Protein AF-A0A8B8HGT4-F1 (afdb_monomer)

Sequence (121 aa):
MEIDKTFEKDLNIAKINKDFQKTLLCAWILKDFIVILVLSFVCQAFYTAIGDAEAYCLHLLAFNKNPDVKRFCKNILRLNQVAFRKMHAYGLYLLDPKLLLSIITSVTAYAVVIIQFELIK

Structure (mmCIF, N/CA/C/O backbone):
data_AF-A0A8B8HGT4-F1
#
_entry.id   AF-A0A8B8HGT4-F1
#
loop_
_atom_site.group_PDB
_atom_site.id
_atom_site.type_symbol
_atom_site.label_atom_id
_atom_site.label_alt_id
_atom_site.label_comp_id
_atom_site.label_asym_id
_atom_site.label_entity_id
_atom_site.label_seq_id
_atom_site.pdbx_PDB_ins_code
_atom_site.Cartn_x
_atom_site.Cartn_y
_atom_site.Cartn_z
_atom_site.occupan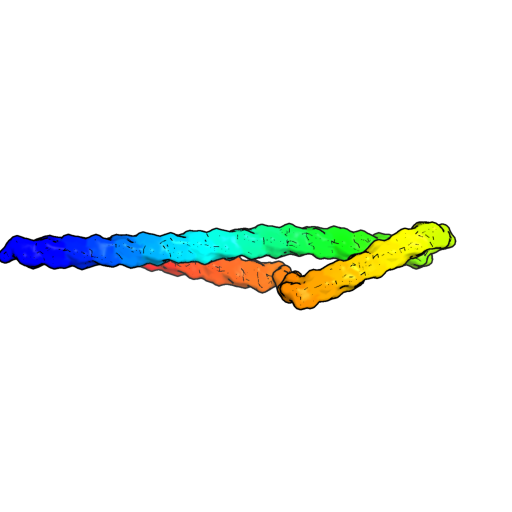cy
_atom_site.B_iso_or_equiv
_atom_site.auth_seq_id
_atom_site.auth_comp_id
_atom_site.auth_asym_id
_atom_site.auth_atom_id
_atom_site.pdbx_PDB_model_num
ATOM 1 N N . MET A 1 1 ? -38.793 -0.490 44.352 1.00 58.94 1 MET A N 1
ATOM 2 C CA . MET A 1 1 ? -37.531 -1.259 44.260 1.00 58.94 1 MET A CA 1
ATOM 3 C C . MET A 1 1 ? -37.440 -2.087 42.972 1.00 58.94 1 MET A C 1
ATOM 5 O O . MET A 1 1 ? -36.348 -2.203 42.442 1.00 58.94 1 MET A O 1
ATOM 9 N N . GLU A 1 2 ? -38.541 -2.616 42.417 1.00 61.53 2 GLU A N 1
ATOM 10 C CA . GLU A 1 2 ? -38.519 -3.324 41.113 1.00 61.53 2 GLU A CA 1
ATOM 11 C C . GLU A 1 2 ? -38.277 -2.423 39.893 1.00 61.53 2 GLU A C 1
ATOM 13 O O . GLU A 1 2 ? -37.561 -2.821 38.982 1.00 61.53 2 GLU A O 1
ATOM 18 N N . ILE A 1 3 ? -38.813 -1.199 39.890 1.00 63.34 3 ILE A N 1
ATOM 19 C CA . ILE A 1 3 ? -38.687 -0.257 38.759 1.00 63.34 3 ILE A CA 1
ATOM 20 C C . ILE A 1 3 ? -37.218 0.137 38.503 1.00 63.34 3 ILE A C 1
ATOM 22 O O . ILE A 1 3 ? -36.807 0.301 37.359 1.00 63.34 3 ILE A O 1
ATOM 26 N N . ASP A 1 4 ? -36.412 0.206 39.563 1.00 69.44 4 ASP A N 1
ATOM 27 C CA . ASP A 1 4 ? -34.993 0.584 39.519 1.00 69.44 4 ASP A CA 1
ATOM 28 C C . ASP A 1 4 ? -34.122 -0.499 38.847 1.00 69.44 4 ASP A C 1
ATOM 30 O O . ASP A 1 4 ? -33.288 -0.215 37.990 1.00 69.44 4 ASP A O 1
ATOM 34 N N . LYS A 1 5 ? -34.410 -1.781 39.129 1.00 71.94 5 LYS A N 1
ATOM 35 C CA . LYS A 1 5 ? -33.699 -2.929 38.532 1.00 71.94 5 LYS A CA 1
ATOM 36 C C . LYS A 1 5 ? -33.992 -3.118 37.043 1.00 71.94 5 LYS A C 1
ATOM 38 O O . LYS A 1 5 ? -33.149 -3.641 36.313 1.00 71.94 5 LYS A O 1
ATOM 43 N N . THR A 1 6 ? -35.185 -2.736 36.591 1.00 71.31 6 THR A N 1
ATOM 44 C CA . THR A 1 6 ? -35.550 -2.774 35.166 1.00 71.31 6 THR A CA 1
ATOM 45 C C . THR A 1 6 ? -34.787 -1.702 34.391 1.00 71.31 6 THR A C 1
ATOM 47 O O . THR A 1 6 ? -34.196 -2.002 33.357 1.00 71.31 6 THR A O 1
ATOM 50 N N . PHE A 1 7 ? -34.683 -0.494 34.953 1.00 69.56 7 PHE A N 1
ATOM 51 C CA . PHE A 1 7 ? -33.951 0.616 34.341 1.00 69.56 7 PHE A CA 1
ATOM 52 C C . PHE A 1 7 ? -32.440 0.337 34.228 1.00 69.56 7 PHE A C 1
ATOM 54 O O . PHE A 1 7 ? -31.815 0.633 33.209 1.00 69.56 7 PHE A O 1
ATOM 61 N N . GLU A 1 8 ? -31.849 -0.310 35.237 1.00 73.88 8 GLU A N 1
ATOM 62 C CA . GLU A 1 8 ? -30.438 -0.720 35.222 1.00 73.88 8 GLU A CA 1
ATOM 63 C C . GLU A 1 8 ? -30.145 -1.829 34.189 1.00 73.88 8 GLU A C 1
ATOM 65 O O . GLU A 1 8 ? -29.078 -1.855 33.564 1.00 73.88 8 GLU A O 1
ATOM 70 N N . LYS A 1 9 ? -31.107 -2.728 33.940 1.00 72.62 9 LYS A N 1
ATOM 71 C CA . LYS A 1 9 ? -31.019 -3.727 32.862 1.00 72.62 9 LYS A CA 1
ATOM 72 C C . LYS A 1 9 ? -31.061 -3.083 31.480 1.00 72.62 9 LYS A C 1
ATOM 74 O O . LYS A 1 9 ? -30.214 -3.407 30.647 1.00 72.62 9 LYS A O 1
ATOM 79 N N . ASP A 1 10 ? -31.991 -2.160 31.253 1.00 75.19 10 ASP A N 1
ATOM 80 C CA . ASP A 1 10 ? -32.124 -1.466 29.968 1.00 75.19 10 ASP A CA 1
ATOM 81 C C . ASP A 1 10 ? -30.867 -0.640 29.644 1.00 75.19 10 ASP A C 1
ATOM 83 O O . ASP A 1 10 ? -30.383 -0.639 28.506 1.00 75.19 10 ASP A O 1
ATOM 87 N N . LEU A 1 11 ? -30.261 -0.022 30.665 1.00 74.00 11 LEU A N 1
ATOM 88 C CA . LEU A 1 11 ? -29.001 0.707 30.529 1.00 74.00 11 LEU A CA 1
ATOM 89 C C . LEU A 1 11 ? -27.830 -0.214 30.136 1.00 74.00 11 LEU A C 1
ATOM 91 O O . LEU A 1 11 ? -27.023 0.149 29.276 1.00 74.00 11 LEU A O 1
ATOM 95 N N . ASN A 1 12 ? -27.744 -1.416 30.715 1.00 76.38 12 ASN A N 1
ATOM 96 C CA . ASN A 1 12 ? -26.705 -2.395 30.382 1.00 76.38 12 ASN A CA 1
ATOM 97 C C . ASN A 1 12 ? -26.862 -2.963 28.964 1.00 76.38 12 ASN A C 1
ATOM 99 O O . ASN A 1 12 ? -25.871 -3.087 28.244 1.00 76.38 12 ASN A O 1
ATOM 103 N N . ILE A 1 13 ? -28.093 -3.238 28.523 1.00 74.00 13 ILE A N 1
ATOM 104 C CA . ILE A 1 13 ? -28.371 -3.710 27.157 1.00 74.00 13 ILE A CA 1
ATOM 105 C C . ILE A 1 13 ? -27.972 -2.641 26.129 1.00 74.00 13 ILE A C 1
ATOM 107 O O . ILE A 1 13 ? -27.308 -2.945 25.133 1.00 74.00 13 ILE A O 1
ATOM 111 N N . ALA A 1 14 ? -28.302 -1.372 26.391 1.00 75.19 14 ALA A N 1
ATOM 112 C CA . ALA A 1 14 ? -27.910 -0.261 25.526 1.00 75.19 14 ALA A CA 1
ATOM 113 C C . ALA A 1 14 ? -26.382 -0.081 25.449 1.00 75.19 14 ALA A C 1
ATOM 115 O O . ALA A 1 14 ? -25.851 0.284 24.395 1.00 75.19 14 ALA A O 1
ATOM 116 N N . LYS A 1 15 ? -25.668 -0.351 26.548 1.00 74.94 15 LYS A N 1
ATOM 117 C CA . LYS A 1 15 ? -24.204 -0.275 26.617 1.00 74.94 15 LYS A CA 1
ATOM 118 C C . LYS A 1 15 ? -23.541 -1.393 25.807 1.00 74.94 15 LYS A C 1
ATOM 120 O O . LYS A 1 15 ? -22.729 -1.100 24.935 1.00 74.94 15 LYS A O 1
ATOM 125 N N . ILE A 1 16 ? -23.993 -2.634 25.996 1.00 81.25 16 ILE A N 1
ATOM 126 C CA . ILE A 1 16 ? -23.521 -3.812 25.250 1.00 81.25 16 ILE A CA 1
ATOM 127 C C . ILE A 1 16 ? -23.712 -3.620 23.741 1.00 81.25 16 ILE A C 1
ATOM 129 O O . ILE A 1 16 ? -22.808 -3.914 22.963 1.00 81.25 16 ILE A O 1
ATOM 133 N N . ASN A 1 17 ? -24.858 -3.080 23.313 1.00 80.62 17 ASN A N 1
ATOM 134 C CA . ASN A 1 17 ? -25.112 -2.845 21.893 1.00 80.62 17 ASN A CA 1
ATOM 135 C C . ASN A 1 17 ? -24.166 -1.783 2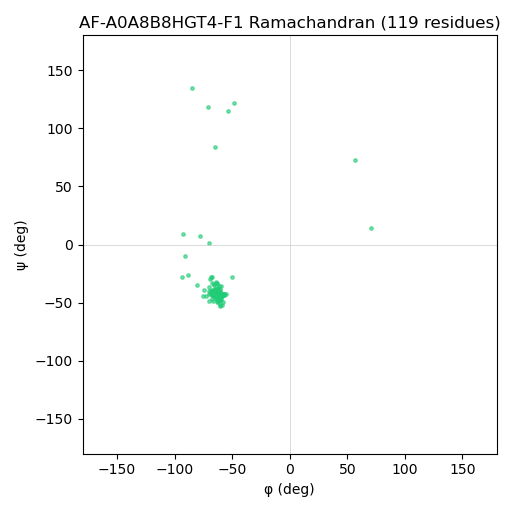1.299 1.00 80.62 17 ASN A C 1
ATOM 137 O O . ASN A 1 17 ? -23.668 -1.944 20.185 1.00 80.62 17 ASN A O 1
ATOM 141 N N . LYS A 1 18 ? -23.864 -0.716 22.051 1.00 79.44 18 LYS A N 1
ATOM 142 C CA . LYS A 1 18 ? -22.890 0.306 21.627 1.00 79.44 18 LYS A CA 1
ATOM 143 C C . LYS A 1 18 ? -21.470 -0.248 21.532 1.00 79.44 18 LYS A C 1
ATOM 145 O O . LYS A 1 18 ? -20.762 0.084 20.580 1.00 79.44 18 LYS A O 1
ATOM 150 N N . ASP A 1 19 ? -21.065 -1.084 22.482 1.00 76.56 19 ASP A N 1
ATOM 151 C CA . ASP A 1 19 ? -19.743 -1.713 22.471 1.00 76.56 19 ASP A CA 1
ATOM 152 C C . ASP A 1 19 ? -19.621 -2.704 21.305 1.00 76.56 19 ASP A C 1
ATOM 154 O O . ASP A 1 19 ? -18.649 -2.654 20.553 1.00 76.56 19 ASP A O 1
ATOM 158 N N . PHE A 1 20 ? -20.663 -3.501 21.054 1.00 79.50 20 PHE A N 1
ATOM 159 C CA . PHE A 1 20 ? -20.722 -4.403 19.904 1.00 79.50 20 PHE A CA 1
ATOM 160 C C . PHE A 1 20 ? -20.639 -3.651 18.566 1.00 79.50 20 PHE A C 1
ATOM 162 O O . PHE A 1 20 ? -19.865 -4.034 17.686 1.00 79.50 20 PHE A O 1
ATOM 169 N N . GLN A 1 21 ? -21.377 -2.544 18.416 1.00 80.19 21 GLN A N 1
ATOM 170 C CA . GLN A 1 21 ? -21.304 -1.705 17.216 1.00 80.19 21 GLN A CA 1
ATOM 171 C C . GLN A 1 21 ? -19.910 -1.111 17.000 1.00 80.19 21 GLN A C 1
ATOM 173 O O . GLN A 1 21 ? -19.427 -1.088 15.865 1.00 80.19 21 GLN A O 1
ATOM 178 N N . LYS A 1 22 ? -19.237 -0.671 18.070 1.00 80.19 22 LYS A N 1
ATOM 179 C CA . LYS A 1 22 ? -17.847 -0.207 17.989 1.00 80.19 22 LYS A CA 1
ATOM 180 C C . LYS A 1 22 ? -16.911 -1.309 17.512 1.00 80.19 22 LYS A C 1
ATOM 182 O O . LYS A 1 22 ? -16.124 -1.067 16.600 1.00 80.19 22 LYS A O 1
ATOM 187 N N . THR A 1 23 ? -17.002 -2.510 18.083 1.00 78.38 23 THR A N 1
ATOM 188 C CA . THR A 1 23 ? -16.163 -3.642 17.670 1.00 78.38 23 THR A CA 1
ATOM 189 C C . THR A 1 23 ? -16.382 -3.985 16.199 1.00 78.38 23 THR A C 1
ATOM 191 O O . THR A 1 23 ? -15.414 -4.203 15.472 1.00 78.38 23 THR A O 1
ATOM 194 N N . LEU A 1 24 ? -17.635 -3.971 15.738 1.00 83.62 24 LEU A N 1
ATOM 195 C CA . LEU A 1 24 ? -17.972 -4.258 14.347 1.00 83.62 24 LEU A CA 1
ATOM 196 C C . LEU A 1 24 ? -17.395 -3.207 13.387 1.00 83.62 24 LEU A C 1
ATOM 198 O O . LEU A 1 24 ? -16.846 -3.564 12.345 1.00 83.62 24 LEU A O 1
ATOM 202 N N . LEU A 1 25 ? -17.480 -1.925 13.756 1.00 81.38 25 LEU A N 1
ATOM 203 C CA . LEU A 1 25 ? -16.908 -0.822 12.984 1.00 81.38 25 LEU A CA 1
ATOM 204 C C . LEU A 1 25 ? -15.379 -0.926 12.917 1.00 81.38 25 LEU A C 1
ATOM 206 O O . LEU A 1 25 ? -14.808 -0.819 11.834 1.00 81.38 25 LEU A O 1
ATOM 210 N N . CYS A 1 26 ? -14.721 -1.196 14.047 1.00 78.06 26 CYS A N 1
ATOM 211 C CA . CYS A 1 26 ? -13.276 -1.416 14.091 1.00 78.06 26 CYS A CA 1
ATOM 212 C C . CYS A 1 26 ? -12.855 -2.604 13.217 1.00 78.06 26 CYS A C 1
ATOM 214 O O . CYS A 1 26 ? -11.873 -2.500 12.486 1.00 78.06 26 CYS A O 1
ATOM 216 N N . ALA A 1 27 ? -13.603 -3.710 13.248 1.00 78.00 27 ALA A N 1
ATOM 217 C CA . ALA A 1 27 ? -13.332 -4.874 12.410 1.00 78.00 27 ALA A CA 1
ATOM 218 C C . ALA A 1 27 ? -13.494 -4.561 10.913 1.00 78.00 27 ALA A C 1
ATOM 220 O O . ALA A 1 27 ? -12.685 -5.010 10.101 1.00 78.00 27 ALA A O 1
ATOM 221 N N . TRP A 1 28 ? -14.501 -3.764 10.546 1.00 80.94 28 TRP A N 1
ATOM 222 C CA . TRP A 1 28 ? -14.712 -3.306 9.171 1.00 80.94 28 TRP A CA 1
ATOM 223 C C . TRP A 1 28 ? -13.564 -2.432 8.674 1.00 80.94 28 TRP A C 1
ATOM 225 O O . TRP A 1 28 ? -12.986 -2.704 7.625 1.00 80.94 28 TRP A O 1
ATOM 235 N N . ILE A 1 29 ? -13.180 -1.441 9.477 1.00 77.69 29 ILE A N 1
ATOM 236 C CA . ILE A 1 29 ? -12.054 -0.558 9.176 1.00 77.69 29 ILE A CA 1
ATOM 237 C C . ILE A 1 29 ? -10.770 -1.383 9.033 1.00 77.69 29 ILE A C 1
ATOM 239 O O . ILE A 1 29 ? -10.039 -1.226 8.059 1.00 77.69 29 ILE A O 1
ATOM 243 N N . LEU A 1 30 ? -10.515 -2.312 9.958 1.00 77.50 30 LEU A N 1
ATOM 244 C CA . LEU A 1 30 ? -9.340 -3.180 9.911 1.00 77.50 30 LEU A CA 1
ATOM 245 C C . LEU A 1 30 ? -9.320 -4.051 8.648 1.00 77.50 30 LEU A C 1
ATOM 247 O O . LEU A 1 30 ? -8.273 -4.184 8.017 1.00 77.50 30 LEU A O 1
ATOM 251 N N . LYS A 1 31 ? -10.466 -4.617 8.255 1.00 78.81 31 LYS A N 1
ATOM 252 C CA . LYS A 1 31 ? -10.600 -5.371 7.005 1.00 78.81 31 LYS A CA 1
ATOM 253 C C . LYS A 1 31 ? -10.217 -4.506 5.804 1.00 78.81 31 LYS A C 1
ATOM 255 O O . LYS A 1 31 ? -9.418 -4.952 4.982 1.00 78.81 31 LYS A O 1
ATOM 260 N N . ASP A 1 32 ? -10.756 -3.294 5.707 1.00 75.12 32 ASP A N 1
ATOM 261 C CA . ASP A 1 32 ? -10.466 -2.391 4.590 1.00 75.12 32 ASP A CA 1
ATOM 262 C C . ASP A 1 32 ? -8.980 -2.012 4.556 1.00 75.12 32 ASP A C 1
ATOM 264 O O . ASP A 1 32 ? -8.352 -2.044 3.496 1.00 75.12 32 ASP A O 1
ATOM 268 N N . PHE A 1 33 ? -8.372 -1.780 5.723 1.00 75.12 33 PHE A N 1
ATOM 269 C CA . PHE A 1 33 ? -6.928 -1.577 5.836 1.00 75.12 33 PHE A CA 1
ATOM 270 C C . PHE A 1 33 ? -6.121 -2.780 5.340 1.00 75.12 33 PHE A C 1
ATOM 272 O O . PHE A 1 33 ? -5.167 -2.593 4.587 1.00 75.12 33 PHE A O 1
ATOM 279 N N . ILE A 1 34 ? -6.494 -4.008 5.715 1.00 76.81 34 ILE A N 1
ATOM 280 C CA . ILE A 1 34 ? -5.816 -5.230 5.249 1.00 76.81 34 ILE A CA 1
ATOM 281 C C . ILE A 1 34 ? -5.911 -5.354 3.725 1.00 76.81 34 ILE A C 1
ATOM 283 O O . ILE A 1 34 ? -4.919 -5.674 3.071 1.00 76.81 34 ILE A O 1
ATOM 287 N N . VAL A 1 35 ? -7.076 -5.068 3.141 1.00 79.06 35 VAL A N 1
ATOM 288 C CA . VAL A 1 35 ? -7.258 -5.102 1.683 1.00 79.06 35 VAL A CA 1
ATOM 289 C C . VAL A 1 35 ? -6.351 -4.079 0.999 1.00 79.06 35 VAL A C 1
ATOM 291 O O . VAL A 1 35 ? -5.663 -4.424 0.037 1.00 79.06 35 VAL A O 1
ATOM 294 N N . ILE A 1 36 ? -6.292 -2.850 1.519 1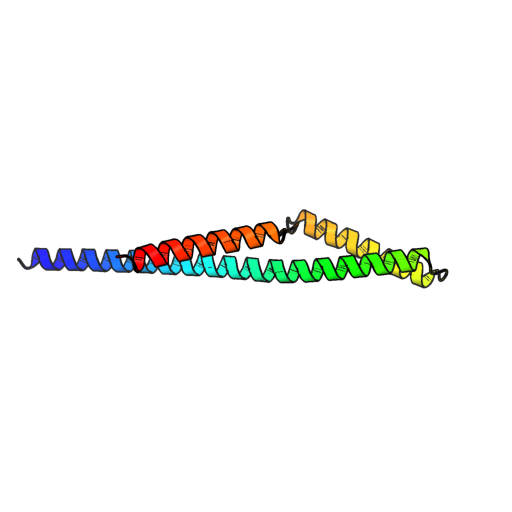.00 75.62 36 ILE A N 1
ATOM 295 C CA . ILE A 1 36 ? -5.413 -1.798 0.993 1.00 75.62 36 ILE A CA 1
ATOM 296 C C . ILE A 1 36 ? -3.943 -2.219 1.115 1.00 75.62 36 ILE A C 1
ATOM 298 O O . ILE A 1 36 ? -3.188 -2.059 0.158 1.00 75.62 36 ILE A O 1
ATOM 302 N N . LEU A 1 37 ? -3.538 -2.816 2.239 1.00 73.81 37 LEU A N 1
ATOM 303 C CA . LEU A 1 37 ? -2.181 -3.322 2.462 1.00 73.81 37 LEU A CA 1
ATOM 304 C C . LEU A 1 37 ? -1.771 -4.369 1.422 1.00 73.81 37 LEU A C 1
ATOM 306 O O . LEU A 1 37 ? -0.731 -4.227 0.777 1.00 73.81 37 LEU A O 1
ATOM 310 N N . VAL A 1 38 ? -2.602 -5.397 1.234 1.00 77.69 38 VAL A N 1
ATOM 311 C CA . VAL A 1 38 ? -2.339 -6.478 0.275 1.00 77.69 38 VAL A CA 1
ATOM 312 C C . VAL A 1 38 ? -2.288 -5.935 -1.149 1.00 77.69 38 VAL A C 1
ATOM 314 O O . VAL A 1 38 ? -1.346 -6.234 -1.884 1.00 77.69 38 VAL A O 1
ATOM 317 N N . LEU A 1 39 ? -3.260 -5.100 -1.528 1.00 76.88 39 LEU A N 1
ATOM 318 C CA . LEU A 1 39 ? -3.305 -4.483 -2.852 1.00 76.88 39 LEU A CA 1
ATOM 319 C C . LEU A 1 39 ? -2.032 -3.678 -3.129 1.00 76.88 39 LEU A C 1
ATOM 321 O O . LEU A 1 39 ? -1.441 -3.792 -4.199 1.00 76.88 39 LEU A O 1
ATOM 325 N N . SER A 1 40 ? -1.576 -2.913 -2.143 1.00 73.88 40 SER A N 1
ATOM 326 C CA . SER A 1 40 ? -0.384 -2.077 -2.262 1.00 73.88 40 SER A CA 1
ATOM 327 C C . SER A 1 40 ? 0.891 -2.896 -2.408 1.00 73.88 40 SER A C 1
ATOM 329 O O . SER A 1 40 ? 1.726 -2.574 -3.249 1.00 73.88 40 SER A O 1
ATOM 331 N N . PHE A 1 41 ? 1.022 -3.983 -1.644 1.00 73.56 41 PHE A N 1
ATOM 332 C CA . PHE A 1 41 ? 2.168 -4.884 -1.735 1.00 73.56 41 PHE A CA 1
ATOM 333 C C . PHE A 1 41 ? 2.249 -5.567 -3.107 1.00 73.56 41 PHE A C 1
ATOM 335 O O . PHE A 1 41 ? 3.310 -5.602 -3.732 1.00 73.56 41 PHE A O 1
ATOM 342 N N . VAL A 1 42 ? 1.114 -6.059 -3.612 1.00 76.31 42 VAL A N 1
ATOM 343 C CA . VAL A 1 42 ? 1.032 -6.679 -4.943 1.00 76.31 42 VAL A CA 1
ATOM 344 C C . VAL A 1 42 ? 1.338 -5.658 -6.038 1.00 76.31 42 VAL A C 1
ATOM 346 O O . VAL A 1 42 ? 2.127 -5.948 -6.939 1.00 76.31 42 VAL A O 1
ATOM 349 N N . CYS A 1 43 ? 0.776 -4.450 -5.944 1.00 73.06 43 CYS A N 1
ATOM 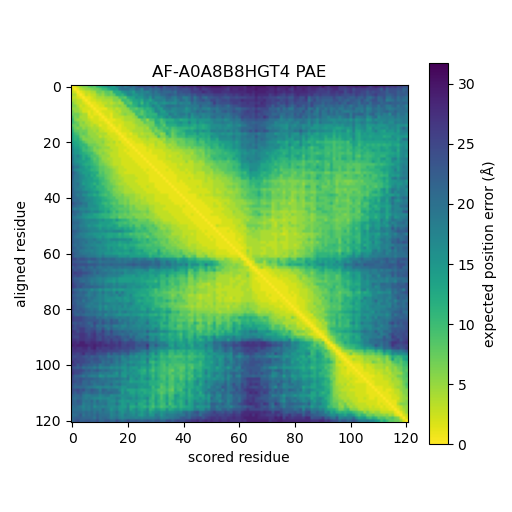350 C CA . CYS A 1 43 ? 1.085 -3.366 -6.870 1.00 73.06 43 CYS A CA 1
ATOM 351 C C . CYS A 1 43 ? 2.574 -3.020 -6.842 1.00 73.06 43 CYS A C 1
ATOM 353 O O . CYS A 1 43 ? 3.174 -2.888 -7.901 1.00 73.06 43 CYS A O 1
ATOM 355 N N . GLN A 1 44 ? 3.196 -2.922 -5.666 1.00 73.88 44 GLN A N 1
ATOM 356 C CA . GLN A 1 44 ? 4.625 -2.639 -5.544 1.00 73.88 44 GLN A CA 1
ATOM 357 C C . GLN A 1 44 ? 5.478 -3.706 -6.246 1.00 73.88 44 GLN A C 1
ATOM 359 O O . GLN A 1 44 ? 6.348 -3.355 -7.041 1.00 73.88 44 GLN A O 1
ATOM 364 N N . ALA A 1 45 ? 5.205 -4.992 -6.012 1.00 79.56 45 ALA A N 1
ATOM 365 C CA . ALA A 1 45 ? 5.923 -6.082 -6.674 1.00 79.56 45 ALA A CA 1
ATOM 366 C C . ALA A 1 45 ? 5.746 -6.044 -8.203 1.00 79.56 45 ALA A C 1
ATOM 368 O O . ALA A 1 45 ? 6.710 -6.205 -8.953 1.00 79.56 45 ALA A O 1
ATOM 369 N N . PHE A 1 46 ? 4.525 -5.770 -8.668 1.00 80.00 46 PHE A N 1
ATOM 370 C CA . PHE A 1 46 ? 4.218 -5.585 -10.085 1.00 80.00 46 PHE A CA 1
ATOM 371 C C . PHE A 1 46 ? 4.968 -4.387 -10.688 1.00 80.00 46 PHE A C 1
ATOM 373 O O . PHE A 1 46 ? 5.546 -4.496 -11.770 1.00 80.00 46 PHE A O 1
ATOM 380 N N . TYR A 1 47 ? 5.014 -3.262 -9.971 1.00 74.56 47 TYR A N 1
ATOM 381 C CA . TYR A 1 47 ? 5.725 -2.056 -10.381 1.00 74.56 47 TYR A CA 1
ATOM 382 C C . TYR A 1 47 ? 7.232 -2.291 -10.507 1.00 74.56 47 TYR A C 1
ATOM 384 O O . TYR A 1 47 ? 7.822 -1.888 -11.510 1.00 74.56 47 TYR A O 1
ATOM 392 N N . THR A 1 48 ? 7.843 -2.983 -9.543 1.00 80.38 48 THR A N 1
ATOM 393 C CA . THR A 1 48 ? 9.260 -3.362 -9.608 1.00 80.38 48 THR A CA 1
ATOM 394 C C . THR A 1 48 ? 9.539 -4.272 -10.803 1.00 80.38 48 THR A C 1
ATOM 396 O O . THR A 1 48 ? 10.422 -3.965 -11.599 1.00 80.38 48 THR A O 1
ATOM 399 N N . ALA A 1 49 ? 8.738 -5.325 -11.001 1.00 83.88 49 ALA A N 1
ATOM 400 C CA . ALA A 1 49 ? 8.923 -6.258 -12.114 1.00 83.88 49 ALA A CA 1
ATOM 401 C C . ALA A 1 49 ? 8.823 -5.576 -13.492 1.00 83.88 49 ALA A C 1
ATOM 403 O O . ALA A 1 49 ? 9.541 -5.934 -14.427 1.00 83.88 49 ALA A O 1
ATOM 404 N N . ILE A 1 50 ? 7.948 -4.575 -13.629 1.00 82.81 50 ILE A N 1
ATOM 405 C CA . ILE A 1 50 ? 7.826 -3.808 -14.872 1.00 82.81 50 ILE A CA 1
ATOM 406 C C . ILE A 1 50 ? 8.987 -2.836 -15.058 1.00 82.81 50 ILE A C 1
ATOM 408 O O . ILE A 1 50 ? 9.480 -2.721 -16.179 1.00 82.81 50 ILE A O 1
ATOM 412 N N . GLY A 1 51 ? 9.451 -2.180 -13.992 1.00 82.62 51 GLY A N 1
ATOM 413 C CA . GLY A 1 51 ? 10.654 -1.347 -14.044 1.00 82.62 51 GLY A CA 1
ATOM 414 C C . GLY A 1 51 ? 11.875 -2.139 -14.520 1.00 82.62 51 GLY A C 1
ATOM 415 O O . GLY A 1 51 ? 12.592 -1.690 -15.415 1.00 82.62 51 GLY A O 1
ATOM 416 N N . ASP A 1 52 ? 12.047 -3.361 -14.011 1.00 85.62 52 ASP A N 1
ATOM 417 C CA . ASP A 1 52 ? 13.107 -4.269 -14.454 1.00 85.62 52 ASP A CA 1
ATOM 418 C C . ASP A 1 52 ? 12.931 -4.645 -15.934 1.00 85.62 52 ASP A C 1
ATOM 420 O O . ASP A 1 52 ? 13.871 -4.544 -16.726 1.00 85.62 52 ASP A O 1
ATOM 424 N N . ALA A 1 53 ? 11.712 -5.006 -16.354 1.00 84.56 53 ALA A N 1
ATOM 425 C CA . ALA A 1 53 ? 11.412 -5.327 -17.750 1.00 84.56 53 ALA A CA 1
ATOM 426 C C . ALA A 1 53 ? 11.669 -4.146 -18.712 1.00 84.56 53 ALA A C 1
ATOM 428 O O . ALA A 1 53 ? 12.174 -4.352 -19.822 1.00 84.56 53 ALA A O 1
ATOM 429 N N . GLU A 1 54 ? 11.363 -2.910 -18.304 1.00 86.44 54 GLU A N 1
ATOM 430 C CA . GLU A 1 54 ? 11.692 -1.700 -19.065 1.00 86.44 54 GLU A CA 1
ATOM 431 C C . GLU A 1 54 ? 13.203 -1.481 -19.161 1.00 86.44 54 GLU A C 1
ATOM 433 O O . GLU A 1 54 ? 13.701 -1.204 -20.256 1.00 86.44 54 GLU A O 1
ATOM 438 N N . ALA A 1 55 ? 13.941 -1.660 -18.062 1.00 86.44 55 ALA A N 1
ATOM 439 C CA . ALA A 1 55 ? 15.397 -1.549 -18.045 1.00 86.44 55 ALA A CA 1
ATOM 440 C C . ALA A 1 55 ? 16.054 -2.571 -18.991 1.00 86.44 55 ALA A C 1
ATOM 442 O O . ALA A 1 55 ? 16.912 -2.202 -19.802 1.00 86.44 55 ALA A O 1
ATOM 443 N N . TYR A 1 56 ? 15.594 -3.828 -18.978 1.00 87.19 56 TYR A N 1
ATOM 444 C CA . TYR A 1 56 ? 16.043 -4.849 -19.928 1.00 87.19 56 TYR A CA 1
ATOM 445 C C . TYR A 1 56 ? 15.703 -4.483 -21.377 1.00 87.19 56 TYR A C 1
ATOM 447 O O . TYR A 1 56 ? 16.553 -4.624 -22.259 1.00 87.19 56 TYR A O 1
ATOM 455 N N . CYS A 1 57 ? 14.496 -3.972 -21.645 1.00 84.69 57 CYS A N 1
ATOM 456 C CA . CYS A 1 57 ? 14.099 -3.542 -22.988 1.00 84.69 57 CYS A CA 1
ATOM 457 C C . CYS A 1 57 ? 14.928 -2.352 -23.493 1.00 84.69 57 CYS A C 1
ATOM 459 O O . CYS A 1 57 ? 15.284 -2.320 -24.672 1.00 84.69 57 CYS A O 1
ATOM 461 N N . LEU A 1 58 ? 15.261 -1.392 -22.627 1.00 87.25 58 LEU A N 1
ATOM 462 C CA . LEU A 1 58 ? 16.133 -0.261 -22.955 1.00 87.25 58 LEU A CA 1
ATOM 463 C C . LEU A 1 58 ? 17.560 -0.723 -23.254 1.00 87.25 58 LEU A C 1
ATOM 465 O O . LEU A 1 58 ? 18.138 -0.313 -24.263 1.00 87.25 58 LEU A O 1
ATOM 469 N N . HIS A 1 59 ? 18.098 -1.627 -22.433 1.00 87.81 59 HIS A N 1
ATOM 470 C CA . HIS A 1 59 ? 19.407 -2.228 -22.665 1.00 87.81 59 HIS A CA 1
ATOM 471 C C . HIS A 1 59 ? 19.436 -2.985 -24.004 1.00 87.81 59 HIS A C 1
ATOM 473 O O . HIS A 1 59 ? 20.332 -2.791 -24.828 1.00 87.81 59 HIS A O 1
ATOM 479 N N . LEU A 1 60 ? 18.405 -3.783 -24.289 1.00 86.00 60 LEU A N 1
ATOM 480 C CA . LEU A 1 60 ? 18.299 -4.525 -25.543 1.00 86.00 60 LEU A CA 1
ATOM 481 C C . LEU A 1 60 ? 18.137 -3.594 -26.756 1.00 86.00 60 LEU A C 1
ATOM 483 O O . LEU A 1 60 ? 18.701 -3.865 -27.815 1.00 86.00 60 LEU A O 1
ATOM 487 N N . LEU A 1 61 ? 17.434 -2.467 -26.611 1.00 86.50 61 LEU A N 1
ATOM 488 C CA . LEU A 1 61 ? 17.286 -1.460 -27.666 1.00 86.50 61 LEU A CA 1
ATOM 489 C C . LEU A 1 61 ? 18.617 -0.768 -28.016 1.00 86.50 61 LEU A C 1
ATOM 491 O O . LEU A 1 61 ? 18.831 -0.413 -29.184 1.00 86.50 61 LEU A O 1
ATOM 495 N N . ALA A 1 62 ? 19.489 -0.580 -27.020 1.00 84.25 62 ALA A N 1
ATOM 496 C CA . ALA A 1 62 ? 20.800 0.046 -27.174 1.00 84.25 62 ALA A CA 1
ATOM 497 C C . ALA A 1 62 ? 21.823 -0.891 -27.840 1.00 84.25 62 ALA A C 1
ATOM 499 O O . ALA A 1 62 ? 22.520 -0.473 -28.764 1.00 84.25 62 ALA A O 1
ATOM 500 N N . PHE A 1 63 ? 21.876 -2.160 -27.423 1.00 83.31 63 PHE A N 1
ATOM 501 C CA . PHE A 1 63 ? 22.910 -3.103 -27.869 1.00 83.31 63 PHE A CA 1
ATOM 502 C C . PHE A 1 63 ? 22.516 -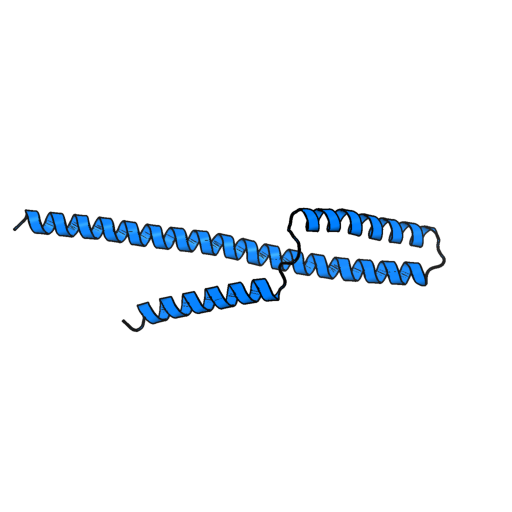3.961 -29.077 1.00 83.31 63 PHE A C 1
ATOM 504 O O . PHE A 1 63 ? 23.385 -4.378 -29.846 1.00 83.31 63 PHE A O 1
ATOM 511 N N . ASN A 1 64 ? 21.228 -4.243 -29.282 1.00 80.69 64 ASN A N 1
ATOM 512 C CA . ASN A 1 64 ? 20.804 -5.162 -30.334 1.00 80.69 64 ASN A CA 1
ATOM 513 C C . ASN A 1 64 ? 20.667 -4.441 -31.685 1.00 80.69 64 ASN A C 1
ATOM 515 O O . ASN A 1 64 ? 20.071 -3.369 -31.768 1.00 80.69 64 ASN A O 1
ATOM 519 N N . LYS A 1 65 ? 21.191 -5.026 -32.768 1.00 80.94 65 LYS A N 1
ATOM 520 C CA . LYS A 1 65 ? 21.040 -4.498 -34.139 1.00 80.94 65 LYS A CA 1
ATOM 521 C C . LYS A 1 65 ? 19.818 -5.060 -34.871 1.00 80.94 65 LYS A C 1
ATOM 523 O O . LYS A 1 65 ? 19.474 -4.536 -35.926 1.00 80.94 65 LYS A O 1
ATOM 528 N N . ASN A 1 66 ? 19.150 -6.079 -34.321 1.00 86.38 66 ASN A N 1
ATOM 529 C CA . ASN A 1 66 ? 17.995 -6.696 -34.966 1.00 86.38 66 ASN A CA 1
ATOM 530 C C . ASN A 1 66 ? 16.768 -5.749 -34.935 1.00 86.38 66 ASN A C 1
ATOM 532 O O . ASN A 1 66 ? 16.289 -5.405 -33.846 1.00 86.38 66 ASN A O 1
ATOM 536 N N . PRO A 1 67 ? 16.241 -5.325 -36.102 1.00 82.69 67 PRO A N 1
ATOM 537 C CA . PRO A 1 67 ? 15.115 -4.396 -36.184 1.00 82.69 67 PRO A CA 1
ATOM 538 C C . PRO A 1 67 ? 13.812 -4.955 -35.593 1.00 82.69 67 PRO A C 1
ATOM 540 O O . PRO A 1 67 ? 13.050 -4.185 -35.003 1.00 82.69 67 PRO A O 1
ATOM 543 N N . ASP A 1 68 ? 13.577 -6.266 -35.671 1.00 85.38 68 ASP A N 1
ATOM 544 C CA . ASP A 1 68 ? 12.365 -6.898 -35.132 1.00 85.38 68 ASP A CA 1
ATOM 545 C C . ASP A 1 68 ? 12.361 -6.868 -33.604 1.00 85.38 68 ASP A C 1
ATOM 547 O O . ASP A 1 68 ? 11.364 -6.501 -32.976 1.00 85.38 68 ASP A O 1
ATOM 551 N N . VAL A 1 69 ? 13.522 -7.136 -32.999 1.00 82.25 69 VAL A N 1
ATOM 552 C CA . VAL A 1 69 ? 13.711 -7.054 -31.546 1.00 82.25 69 VAL A CA 1
ATOM 553 C C . VAL A 1 69 ? 13.558 -5.611 -31.060 1.00 82.25 69 VAL A C 1
ATOM 555 O O . VAL A 1 69 ? 12.879 -5.360 -30.064 1.00 82.25 69 VAL A O 1
ATOM 558 N N . LYS A 1 70 ? 14.098 -4.628 -31.797 1.00 85.75 70 LYS A N 1
ATOM 559 C CA . LYS A 1 70 ? 13.893 -3.205 -31.472 1.00 85.75 70 LYS A CA 1
ATOM 560 C C . LYS A 1 70 ? 12.423 -2.799 -31.545 1.00 85.75 70 LYS A C 1
ATOM 562 O O . LYS A 1 70 ? 11.964 -2.026 -30.703 1.00 85.75 70 LYS A O 1
ATOM 567 N N . ARG A 1 71 ? 11.687 -3.282 -32.549 1.00 87.12 71 ARG A N 1
ATOM 568 C CA . ARG A 1 71 ? 10.257 -2.988 -32.711 1.00 87.12 71 ARG A CA 1
ATOM 569 C C . ARG A 1 71 ? 9.443 -3.593 -31.569 1.00 87.12 71 ARG A C 1
ATOM 571 O O . ARG A 1 71 ? 8.587 -2.906 -31.016 1.00 87.12 71 ARG A O 1
ATOM 578 N N . PHE A 1 72 ? 9.758 -4.825 -31.177 1.00 85.81 72 PHE A N 1
ATOM 579 C CA . PHE A 1 72 ? 9.140 -5.494 -30.038 1.00 85.81 72 PHE A CA 1
ATOM 580 C C . PHE A 1 72 ? 9.378 -4.733 -28.723 1.00 85.81 72 PHE A C 1
ATOM 582 O O . PHE A 1 72 ? 8.412 -4.350 -28.062 1.00 85.81 72 PHE A O 1
ATOM 589 N N . CYS A 1 73 ? 10.630 -4.391 -28.396 1.00 83.81 73 CYS A N 1
ATOM 590 C CA . CYS A 1 73 ? 10.953 -3.614 -27.192 1.00 83.81 73 CYS A CA 1
ATOM 591 C C . CYS A 1 73 ? 10.298 -2.225 -27.183 1.00 83.81 73 CYS A C 1
ATOM 593 O O . CYS A 1 73 ? 9.791 -1.797 -26.148 1.00 83.81 73 CYS A O 1
ATOM 595 N N . LYS A 1 74 ? 10.242 -1.524 -28.326 1.00 84.31 74 LYS A N 1
ATOM 596 C CA . LYS A 1 74 ? 9.535 -0.233 -28.431 1.00 84.31 74 LYS A CA 1
ATOM 597 C C . LYS A 1 74 ? 8.034 -0.363 -28.183 1.00 84.31 74 LYS A C 1
ATOM 599 O O . LYS A 1 74 ? 7.448 0.525 -27.568 1.00 84.31 74 LYS A O 1
AT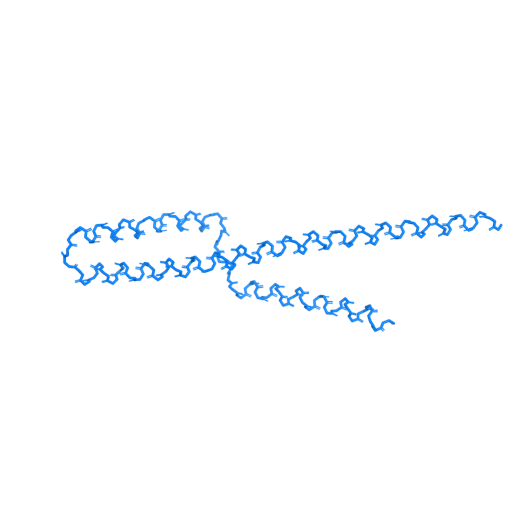OM 604 N N . ASN A 1 75 ? 7.412 -1.442 -28.655 1.00 87.62 75 ASN A N 1
ATOM 605 C CA . ASN A 1 75 ? 5.992 -1.693 -28.418 1.00 87.62 75 ASN A CA 1
ATOM 606 C C . ASN A 1 75 ? 5.714 -1.954 -26.933 1.00 87.62 75 ASN A C 1
ATOM 608 O O . ASN A 1 75 ? 4.757 -1.392 -26.406 1.00 87.62 75 ASN A O 1
ATOM 612 N N . ILE A 1 76 ? 6.571 -2.729 -26.259 1.00 84.38 76 ILE A N 1
ATOM 613 C CA . ILE A 1 76 ? 6.476 -2.969 -24.811 1.00 84.38 76 ILE A CA 1
ATOM 614 C C . ILE A 1 76 ? 6.644 -1.661 -24.035 1.00 84.38 76 ILE A C 1
ATOM 616 O O . ILE A 1 76 ? 5.783 -1.333 -23.224 1.00 84.38 76 ILE A O 1
ATOM 620 N N . LEU A 1 77 ? 7.677 -0.865 -24.338 1.00 85.19 77 LEU A N 1
ATOM 621 C CA . LEU A 1 77 ? 7.891 0.424 -23.671 1.00 85.19 77 LEU A CA 1
ATOM 622 C C . LEU A 1 77 ? 6.688 1.361 -23.846 1.00 85.19 77 LEU A C 1
ATOM 624 O O . LEU A 1 77 ? 6.250 2.022 -22.910 1.00 85.19 77 LEU A O 1
ATOM 628 N N . ARG A 1 78 ? 6.125 1.409 -25.057 1.00 86.75 78 ARG A N 1
ATOM 629 C CA . ARG A 1 78 ? 4.964 2.251 -25.357 1.00 86.75 78 ARG A CA 1
ATOM 630 C C . ARG A 1 78 ? 3.709 1.765 -24.634 1.00 86.75 78 ARG A C 1
ATOM 632 O O . ARG A 1 78 ? 2.930 2.590 -24.158 1.00 86.75 78 ARG A O 1
ATOM 639 N N . LEU A 1 79 ? 3.505 0.450 -24.562 1.00 85.44 79 LEU A N 1
ATOM 640 C CA . LEU A 1 79 ? 2.396 -0.146 -23.824 1.00 85.44 79 LEU A CA 1
ATOM 641 C C . LEU A 1 79 ? 2.512 0.176 -22.333 1.00 85.44 79 LEU A C 1
ATOM 643 O O . LEU A 1 79 ? 1.540 0.668 -21.760 1.00 85.44 79 LEU A O 1
ATOM 647 N N . ASN A 1 80 ? 3.695 -0.018 -21.746 1.00 81.25 80 ASN A N 1
ATOM 648 C CA . ASN A 1 80 ? 3.951 0.291 -20.344 1.00 81.25 80 ASN A CA 1
ATOM 649 C C . ASN A 1 80 ? 3.727 1.775 -20.062 1.00 81.25 80 ASN A C 1
ATOM 651 O O . ASN A 1 80 ? 2.938 2.090 -19.182 1.00 81.25 80 ASN A O 1
ATOM 655 N N . GLN A 1 81 ? 4.265 2.691 -20.874 1.00 82.25 81 GLN A N 1
ATOM 656 C CA . GLN A 1 81 ? 4.023 4.130 -20.714 1.00 82.25 81 GLN A CA 1
ATOM 657 C C . GLN A 1 81 ? 2.534 4.500 -20.753 1.00 82.25 81 GLN A C 1
ATOM 659 O O . GLN A 1 81 ? 2.081 5.323 -19.959 1.00 82.25 81 GLN A O 1
ATOM 664 N N . VAL A 1 82 ? 1.744 3.916 -21.660 1.00 82.44 82 VAL A N 1
ATOM 665 C CA . VAL A 1 82 ? 0.304 4.213 -21.753 1.00 82.44 82 VAL A CA 1
ATOM 666 C C . VAL A 1 82 ? -0.471 3.593 -20.590 1.00 82.44 82 VAL A C 1
ATOM 668 O O . VAL A 1 82 ? -1.332 4.261 -20.014 1.00 82.44 82 VAL A O 1
ATOM 671 N N . ALA A 1 83 ? -0.187 2.339 -20.240 1.00 75.00 83 ALA A N 1
ATOM 672 C CA . ALA A 1 83 ? -0.853 1.633 -19.150 1.00 75.00 83 ALA A CA 1
ATOM 673 C C . ALA A 1 83 ? -0.511 2.251 -17.784 1.00 75.00 83 ALA A C 1
ATOM 675 O O . ALA A 1 83 ? -1.411 2.516 -16.989 1.00 75.00 83 ALA A O 1
ATOM 676 N N . PHE A 1 84 ? 0.759 2.585 -17.550 1.00 68.88 84 PHE A N 1
A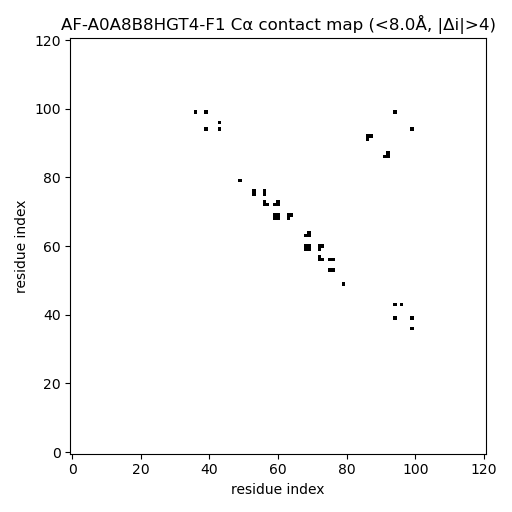TOM 677 C CA . PHE A 1 84 ? 1.220 3.246 -16.331 1.00 68.88 84 PHE A CA 1
ATOM 678 C C . PHE A 1 84 ? 0.694 4.659 -16.213 1.00 68.88 84 PHE A C 1
ATOM 680 O O . PHE A 1 84 ? 0.262 5.052 -15.136 1.00 68.88 84 PHE A O 1
ATOM 687 N N . ARG A 1 85 ? 0.665 5.420 -17.311 1.00 67.25 85 ARG A N 1
ATOM 688 C CA . ARG A 1 85 ? 0.063 6.755 -17.290 1.00 67.25 85 ARG A CA 1
ATOM 689 C C . ARG A 1 85 ? -1.422 6.688 -16.937 1.00 67.25 85 ARG A C 1
ATOM 691 O O . ARG A 1 85 ? -1.908 7.563 -16.230 1.00 67.25 85 ARG A O 1
ATOM 698 N N . LYS A 1 86 ? -2.138 5.650 -17.385 1.00 62.97 86 LYS A N 1
ATOM 699 C CA . LYS A 1 86 ? -3.526 5.410 -16.964 1.00 62.97 86 LYS A CA 1
ATOM 700 C C . LYS A 1 86 ? -3.608 5.051 -15.480 1.00 62.97 86 LYS A C 1
ATOM 702 O O . LYS A 1 86 ? -4.387 5.679 -14.778 1.00 62.97 86 LYS A O 1
ATOM 707 N N . MET A 1 87 ? -2.792 4.117 -14.984 1.00 64.19 87 MET A N 1
ATOM 708 C CA . MET A 1 87 ? -2.765 3.775 -13.550 1.00 64.19 87 MET A CA 1
ATOM 709 C C . MET A 1 87 ? -2.431 4.992 -12.674 1.00 64.19 87 MET A C 1
ATOM 711 O O . MET A 1 87 ? -3.125 5.258 -11.699 1.00 64.19 87 MET A O 1
ATOM 715 N N . HIS A 1 88 ? -1.451 5.801 -13.073 1.00 61.59 88 HIS A N 1
ATOM 716 C CA . HIS A 1 88 ? -1.128 7.070 -12.425 1.00 61.59 88 HIS A CA 1
ATOM 717 C C . HIS A 1 88 ? -2.329 8.031 -12.414 1.00 61.59 88 HIS A C 1
ATOM 719 O O . HIS A 1 88 ? -2.591 8.668 -11.394 1.00 61.59 88 HIS A O 1
ATOM 725 N N . ALA A 1 89 ? -3.068 8.143 -13.521 1.00 54.78 89 ALA A N 1
ATOM 726 C CA . ALA A 1 89 ? -4.232 9.026 -13.621 1.00 54.78 89 ALA A CA 1
ATOM 727 C C . ALA A 1 89 ? -5.405 8.586 -12.728 1.00 54.78 89 ALA A C 1
ATOM 729 O O . ALA A 1 89 ? -6.157 9.434 -12.262 1.00 54.78 89 ALA A O 1
ATOM 730 N N . TYR A 1 90 ? -5.534 7.287 -12.439 1.00 60.66 90 TYR A N 1
ATOM 731 C CA . TYR A 1 90 ? -6.512 6.771 -11.473 1.00 60.66 90 TYR A CA 1
ATOM 732 C C . TYR A 1 90 ? -6.088 6.957 -10.008 1.00 60.66 90 TYR A C 1
ATOM 734 O O . TYR A 1 90 ?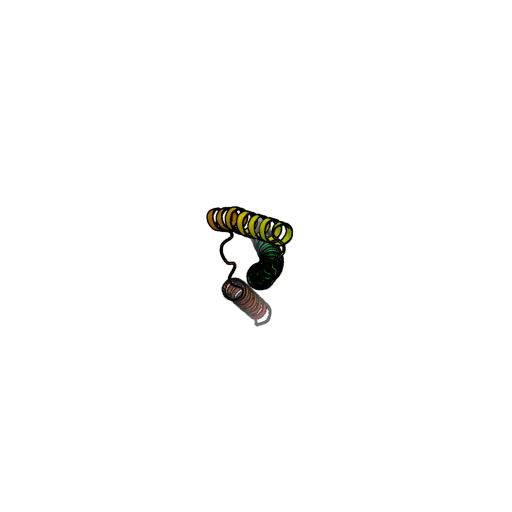 -6.751 6.438 -9.116 1.00 60.66 90 TYR A O 1
ATOM 742 N N . GLY A 1 91 ? -4.988 7.668 -9.735 1.00 57.19 91 GLY A N 1
ATOM 743 C CA . GLY A 1 91 ? -4.508 7.862 -8.368 1.00 57.19 91 GLY A CA 1
ATOM 744 C C . GLY A 1 91 ? -3.929 6.592 -7.739 1.00 57.19 91 GLY A C 1
ATOM 745 O O . GLY A 1 91 ? -3.667 6.589 -6.544 1.00 57.19 91 GLY A O 1
ATOM 746 N N . LEU A 1 92 ? -3.650 5.543 -8.531 1.00 60.03 92 LEU A N 1
ATOM 747 C CA . LEU A 1 92 ? -2.837 4.400 -8.081 1.00 60.03 92 LEU A CA 1
ATOM 748 C C . LEU A 1 92 ? -1.360 4.775 -7.894 1.00 60.03 92 LEU A C 1
ATOM 750 O O . LEU A 1 92 ? -0.538 3.915 -7.579 1.00 60.03 92 LEU A O 1
ATOM 754 N N . TYR A 1 93 ? -1.012 6.046 -8.119 1.00 51.22 93 TYR A N 1
ATOM 755 C CA . TYR A 1 93 ? 0.315 6.565 -7.867 1.00 51.22 93 TYR A CA 1
ATOM 756 C C . TYR A 1 93 ? 0.710 6.244 -6.432 1.00 51.22 93 TYR A C 1
ATOM 758 O O . TYR A 1 93 ? 0.135 6.779 -5.492 1.00 51.22 93 TYR A O 1
ATOM 766 N N . LEU A 1 94 ? 1.738 5.408 -6.304 1.00 51.25 94 LEU A N 1
ATOM 767 C CA . LEU A 1 94 ? 2.632 5.461 -5.166 1.00 51.25 94 LEU A CA 1
ATOM 768 C C . LEU A 1 94 ? 1.892 5.312 -3.828 1.00 51.25 94 LEU A C 1
ATOM 770 O O . LEU A 1 94 ? 1.861 6.226 -3.003 1.00 51.25 94 LEU A O 1
ATOM 774 N N . LEU A 1 95 ? 1.424 4.101 -3.525 1.00 52.84 95 LEU A N 1
ATOM 775 C CA . LEU A 1 95 ? 1.640 3.671 -2.148 1.00 52.84 95 LEU A CA 1
ATOM 776 C C . LEU A 1 95 ? 3.148 3.552 -1.969 1.00 52.84 95 LEU A C 1
ATOM 778 O O . LEU A 1 95 ? 3.750 2.504 -2.180 1.00 52.84 95 LEU A O 1
ATOM 782 N N . ASP A 1 96 ? 3.757 4.700 -1.678 1.00 58.34 96 ASP A N 1
ATOM 783 C CA . ASP A 1 96 ? 5.111 4.785 -1.187 1.00 58.34 96 ASP A CA 1
ATOM 784 C C . ASP A 1 96 ? 5.182 3.755 -0.053 1.00 58.34 96 ASP A C 1
ATOM 786 O O . ASP A 1 96 ? 4.370 3.826 0.881 1.00 58.34 96 ASP A O 1
ATOM 790 N N . PRO A 1 97 ? 6.083 2.765 -0.126 1.00 57.25 97 PRO A N 1
ATOM 791 C CA . PRO A 1 97 ? 6.231 1.765 0.923 1.00 57.25 97 PRO A CA 1
ATOM 792 C C . PRO A 1 97 ? 6.350 2.422 2.303 1.00 57.25 97 PRO A C 1
ATOM 794 O O . PRO A 1 97 ? 5.903 1.864 3.299 1.00 57.25 97 PRO A O 1
ATOM 797 N N . LYS A 1 98 ? 6.873 3.656 2.350 1.00 62.50 98 LYS A N 1
ATOM 798 C CA . LYS A 1 98 ? 6.964 4.497 3.546 1.00 62.50 98 LYS A CA 1
ATOM 799 C C . LYS A 1 98 ? 5.611 4.978 4.069 1.00 62.50 98 LYS A C 1
ATOM 801 O O . LYS A 1 98 ? 5.421 5.007 5.281 1.00 62.50 98 LYS A O 1
ATOM 806 N N . LEU A 1 99 ? 4.674 5.336 3.189 1.00 62.72 99 LEU A N 1
ATOM 807 C CA . LEU A 1 99 ? 3.323 5.756 3.572 1.00 62.72 99 LEU A CA 1
ATOM 808 C C . LEU A 1 99 ? 2.555 4.575 4.172 1.00 62.72 99 LEU A C 1
ATOM 810 O O . LEU A 1 99 ? 1.936 4.703 5.226 1.00 62.72 99 LEU A O 1
ATOM 814 N N . LEU A 1 100 ? 2.673 3.402 3.550 1.00 64.62 100 LEU A N 1
ATOM 815 C CA . LEU A 1 100 ? 2.049 2.181 4.049 1.00 64.62 100 LEU A CA 1
ATOM 816 C C . LEU A 1 100 ? 2.658 1.732 5.383 1.00 64.62 100 LEU A C 1
ATOM 818 O O . LEU A 1 100 ? 1.932 1.417 6.323 1.00 64.62 100 LEU A O 1
ATOM 822 N N . LEU A 1 101 ? 3.986 1.774 5.497 1.00 67.75 101 LEU A N 1
ATOM 823 C CA . LEU A 1 101 ? 4.702 1.449 6.729 1.00 67.75 101 LEU A CA 1
ATOM 824 C C . LEU A 1 101 ? 4.352 2.421 7.865 1.00 67.75 101 LEU A C 1
ATOM 826 O O . LEU A 1 101 ? 4.185 2.001 9.011 1.00 67.75 101 LEU A O 1
ATOM 830 N N . SER A 1 102 ? 4.189 3.708 7.552 1.00 69.56 102 SER A N 1
ATOM 831 C CA . SER A 1 102 ? 3.751 4.718 8.516 1.00 69.56 102 SER A CA 1
ATOM 832 C C . SER A 1 102 ? 2.339 4.425 9.025 1.00 69.56 102 SER A C 1
ATOM 834 O O . SER A 1 102 ? 2.131 4.437 10.235 1.00 69.56 102 SER A O 1
ATOM 836 N N . ILE A 1 103 ? 1.408 4.059 8.138 1.00 69.25 103 ILE A N 1
ATOM 837 C CA . ILE A 1 103 ? 0.041 3.673 8.517 1.00 69.25 103 ILE A CA 1
ATOM 838 C C . ILE A 1 103 ? 0.047 2.428 9.414 1.00 69.25 103 ILE A C 1
ATOM 840 O O . ILE A 1 103 ? -0.585 2.444 10.468 1.00 69.25 103 ILE A O 1
ATOM 844 N N . ILE A 1 104 ? 0.792 1.375 9.057 1.00 73.31 104 ILE A N 1
ATOM 845 C CA . ILE A 1 104 ? 0.915 0.160 9.887 1.00 73.31 104 ILE A CA 1
ATOM 846 C C . ILE A 1 104 ? 1.464 0.507 11.272 1.00 73.31 104 ILE A C 1
ATOM 848 O O . ILE A 1 104 ? 0.960 0.017 12.283 1.00 73.31 104 ILE A O 1
ATOM 852 N N . THR A 1 105 ? 2.482 1.364 11.327 1.00 78.44 105 THR A N 1
ATOM 853 C CA . THR A 1 105 ? 3.103 1.782 12.588 1.00 78.44 105 THR A CA 1
ATOM 854 C C . THR A 1 105 ? 2.111 2.561 13.447 1.00 78.44 105 THR A C 1
ATOM 856 O O . THR A 1 105 ? 1.985 2.279 14.637 1.00 78.44 105 THR A O 1
ATOM 859 N N . SER A 1 106 ? 1.346 3.482 12.853 1.00 72.06 106 SER A N 1
ATOM 860 C CA . SER A 1 106 ? 0.295 4.225 13.554 1.00 72.06 106 SER A CA 1
ATOM 861 C C . SER A 1 106 ? -0.817 3.311 14.069 1.00 72.06 106 SER A C 1
ATOM 863 O O . SER A 1 106 ? -1.223 3.453 15.219 1.00 72.06 106 SER A O 1
ATOM 865 N N . VAL A 1 107 ? -1.273 2.344 13.268 1.00 76.19 107 VAL A N 1
ATOM 866 C CA . VAL A 1 107 ? -2.290 1.360 13.682 1.00 76.19 107 VAL A CA 1
ATOM 867 C C . VAL A 1 107 ? -1.770 0.484 14.819 1.00 76.19 107 VAL A C 1
ATOM 869 O O . VAL A 1 107 ? -2.467 0.290 15.811 1.00 76.19 107 VAL A O 1
ATOM 872 N N . THR A 1 108 ? -0.532 0.002 14.713 1.00 78.62 108 THR A N 1
ATOM 873 C CA . THR A 1 108 ? 0.104 -0.817 15.754 1.00 78.62 108 THR A CA 1
ATOM 874 C C . THR A 1 108 ? 0.250 -0.030 17.052 1.00 78.62 108 THR A C 1
ATOM 876 O O . THR A 1 108 ? -0.091 -0.539 18.115 1.00 78.62 108 THR A O 1
ATOM 879 N N . ALA A 1 109 ? 0.680 1.232 16.979 1.00 80.38 109 ALA A N 1
ATOM 880 C CA . ALA A 1 109 ? 0.765 2.105 18.145 1.00 80.38 109 ALA A CA 1
ATOM 881 C C . ALA A 1 109 ? -0.611 2.312 18.796 1.00 80.38 109 ALA A C 1
ATOM 883 O O . ALA A 1 109 ? -0.734 2.209 20.014 1.00 80.38 109 ALA A O 1
ATOM 884 N N . TYR A 1 110 ? -1.657 2.534 17.995 1.00 77.00 110 TYR A N 1
ATOM 885 C CA . TYR A 1 110 ? -3.020 2.690 18.503 1.00 77.00 110 TYR A CA 1
ATOM 886 C C . TYR A 1 110 ? -3.540 1.409 19.166 1.00 77.00 110 TYR A C 1
ATOM 888 O O . TYR A 1 110 ? -4.119 1.461 20.249 1.00 77.00 110 TYR A O 1
ATOM 896 N N . ALA A 1 111 ? -3.286 0.250 18.552 1.00 76.25 111 ALA A N 1
ATOM 897 C CA . ALA A 1 111 ? -3.640 -1.049 19.110 1.00 76.25 111 ALA A CA 1
ATOM 898 C C . ALA A 1 111 ? -2.923 -1.303 20.443 1.00 76.25 111 ALA A C 1
ATOM 900 O O . ALA A 1 111 ? -3.554 -1.737 21.401 1.00 76.25 111 ALA A O 1
ATOM 901 N N . VAL A 1 112 ? -1.631 -0.976 20.533 1.00 81.62 112 VAL A N 1
ATOM 902 C CA . VAL A 1 112 ? -0.855 -1.086 21.777 1.00 81.62 112 VAL A CA 1
ATOM 903 C C . VAL A 1 112 ? -1.411 -0.165 22.860 1.00 81.62 112 VAL A C 1
ATOM 905 O O . VAL A 1 112 ? -1.549 -0.608 23.994 1.00 81.62 112 VAL A O 1
ATOM 908 N N . VAL A 1 113 ? -1.770 1.081 22.533 1.00 81.75 113 VAL A N 1
ATOM 909 C CA . VAL A 1 113 ? -2.374 2.016 23.498 1.00 81.75 113 VAL A CA 1
ATOM 910 C C . VAL A 1 113 ? -3.702 1.479 24.026 1.00 81.75 113 VAL A C 1
ATOM 912 O O . VAL A 1 113 ? -3.915 1.499 25.234 1.00 81.75 113 VAL A O 1
ATOM 915 N N . ILE A 1 114 ? -4.569 0.955 23.156 1.00 76.88 114 ILE A N 1
ATOM 916 C CA . ILE A 1 114 ? -5.835 0.330 23.572 1.00 76.88 114 ILE A CA 1
ATOM 917 C C . ILE A 1 114 ? -5.550 -0.860 24.494 1.00 76.88 114 ILE A C 1
ATOM 919 O O . ILE A 1 114 ? -6.016 -0.889 25.626 1.00 76.88 114 ILE A O 1
ATOM 923 N N . ILE A 1 115 ? -4.695 -1.791 24.063 1.00 74.00 115 ILE A N 1
ATOM 924 C CA . ILE A 1 115 ? -4.315 -2.966 24.858 1.00 74.00 115 ILE A CA 1
ATOM 925 C C . ILE A 1 115 ? -3.763 -2.548 26.226 1.00 74.00 115 ILE A C 1
ATOM 927 O O . ILE A 1 115 ? -4.141 -3.143 27.228 1.00 74.00 115 ILE A O 1
ATOM 931 N N . GLN A 1 116 ? -2.918 -1.518 26.294 1.00 76.50 116 GLN A N 1
ATOM 932 C CA . GLN A 1 116 ? -2.401 -0.992 27.557 1.00 76.50 116 GLN A CA 1
ATOM 933 C C . GLN A 1 116 ? -3.508 -0.411 28.438 1.00 76.50 116 GLN A C 1
ATOM 935 O O . GLN A 1 116 ? -3.516 -0.686 29.629 1.00 76.50 116 GLN A O 1
ATOM 940 N N . PHE A 1 117 ? -4.460 0.341 27.888 1.00 76.69 117 PHE A N 1
ATOM 941 C CA . PHE A 1 117 ? -5.579 0.891 28.660 1.00 76.69 117 PHE A CA 1
ATOM 942 C C . PHE A 1 117 ? -6.563 -0.174 29.167 1.00 76.69 117 PHE A C 1
ATOM 944 O O . PHE A 1 117 ? -7.196 0.033 30.204 1.00 76.69 117 PHE A O 1
ATOM 951 N N . GLU A 1 118 ? -6.696 -1.298 28.464 1.00 76.81 118 GLU A N 1
ATOM 952 C CA . GLU A 1 118 ? -7.485 -2.447 28.914 1.00 76.81 118 GLU A CA 1
ATOM 953 C C . GLU A 1 118 ? -6.730 -3.341 29.922 1.00 76.81 118 GLU A C 1
ATOM 955 O O . GLU A 1 118 ? -7.368 -3.869 30.828 1.00 76.81 118 GLU A O 1
ATOM 960 N N . LEU A 1 119 ? -5.403 -3.505 29.798 1.00 64.06 119 LEU A N 1
ATOM 961 C CA . LEU A 1 119 ? -4.579 -4.348 30.689 1.00 64.06 119 LEU A CA 1
ATOM 962 C C . LEU A 1 119 ? -4.043 -3.638 31.941 1.00 64.06 119 LEU A C 1
ATOM 964 O O . LEU A 1 119 ? -3.740 -4.315 32.917 1.00 64.06 119 LEU A O 1
ATOM 968 N N . ILE A 1 120 ? -3.870 -2.311 31.914 1.00 61.66 120 ILE A N 1
ATOM 969 C CA . ILE A 1 120 ? -3.393 -1.494 33.054 1.00 61.66 120 ILE A CA 1
ATOM 970 C 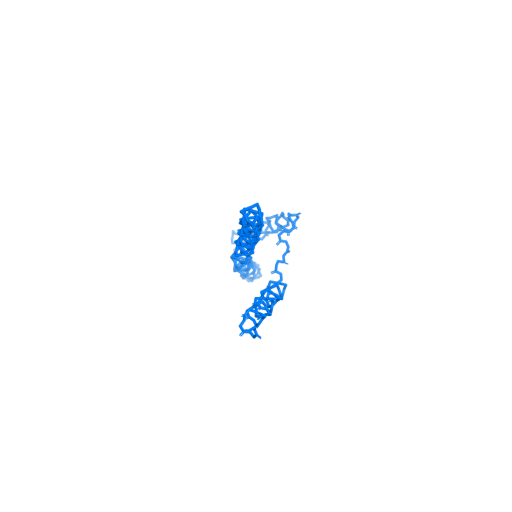C . ILE A 1 120 ? -4.576 -0.936 33.878 1.00 61.66 120 ILE A C 1
ATOM 972 O O . ILE A 1 120 ? -4.391 -0.123 34.783 1.00 61.66 120 ILE A O 1
ATOM 976 N N . LYS A 1 121 ? -5.802 -1.389 33.600 1.00 47.62 121 LYS A N 1
ATOM 977 C CA . LYS A 1 121 ? -6.950 -1.199 34.496 1.00 47.62 121 LYS A CA 1
ATOM 978 C C . LYS A 1 121 ? -6.986 -2.233 35.611 1.00 47.62 121 LYS A C 1
ATOM 980 O O . LYS A 1 121 ? -6.727 -3.420 35.321 1.00 47.62 121 LYS A O 1
#

Secondary structure (DSSP, 8-state):
-HHHHHHHHHHHHHHHHHHHHHHHHHHHHHHHHHHHHHHHHHHHHHHHHHHHHHHHHHHHHHH---HHHHHHHHHHHHHHHHHHHHHIIIII----HHHHHHHHHHHHHHHHHHHHHHH--

pLDDT: mean 75.53, std 9.15, range [47.62, 87.81]

Radius of gyration: 26.61 Å; Cα contacts (8 Å, |Δi|>4): 27; chains: 1; bounding box: 62×16×80 Å

Mean predicted aligned error: 12.58 Å

Solvent-accessible surface area (backbone atoms only — not comparable to full-atom values): 6637 Å² total; per-residue (Å²): 119,69,70,59,59,52,52,55,49,55,52,49,55,56,48,53,52,53,53,50,51,50,53,52,49,52,50,50,53,50,50,54,51,52,52,53,51,54,54,43,52,53,48,49,55,51,50,51,55,48,52,52,52,47,52,54,34,51,51,47,52,72,73,51,84,54,65,67,60,41,51,52,36,51,52,50,50,51,49,50,54,53,53,48,52,49,43,44,72,71,62,65,55,69,75,43,68,64,58,55,51,49,50,52,51,52,53,51,51,51,50,49,51,50,51,47,61,66,68,77,101

Foldseek 3Di:
DVVVVVVVVVVVVVVVVVVVVVVVVVVVVVVVLVVVLVVLVVVVVVVVVLVVLLVVLVVCCVPPPDPVSVVVSVVSVVVCVVVVVVCVVVVVPDPPVVVSVVVVVVVVVVVVVVVCVVVVD